Protein AF-A0AAD7LHD9-F1 (afdb_monomer)

pLDDT: mean 85.31, std 14.92, range [38.97, 96.81]

Radius of gyration: 19.25 Å; Cα contacts (8 Å, |Δi|>4): 112; chains: 1; bounding box: 38×45×51 Å

Structure (mmCIF, N/CA/C/O backbone):
data_AF-A0AAD7LHD9-F1
#
_entry.id   AF-A0AAD7LHD9-F1
#
loop_
_atom_site.group_PDB
_atom_site.id
_atom_site.type_symbol
_atom_site.label_atom_id
_atom_site.label_alt_id
_atom_site.label_comp_id
_atom_site.label_asym_id
_atom_site.label_entity_id
_atom_site.label_seq_id
_atom_site.pdbx_PDB_ins_code
_atom_site.Cartn_x
_atom_site.Cartn_y
_atom_site.Cartn_z
_atom_site.occupancy
_atom_site.B_iso_or_equiv
_atom_site.auth_seq_id
_atom_site.auth_comp_id
_atom_site.auth_asym_id
_atom_site.auth_atom_id
_atom_site.pdbx_PDB_model_num
ATOM 1 N N . MET A 1 1 ? 6.613 30.383 -19.945 1.00 42.12 1 MET A N 1
ATOM 2 C CA . MET A 1 1 ? 5.259 29.804 -19.762 1.00 42.12 1 MET A CA 1
ATOM 3 C C . MET A 1 1 ? 5.224 28.360 -19.228 1.00 42.12 1 MET A C 1
ATOM 5 O O . MET A 1 1 ? 4.232 28.012 -18.609 1.00 42.12 1 MET A O 1
ATOM 9 N N . ASN A 1 2 ? 6.285 27.541 -19.325 1.00 44.03 2 ASN A N 1
ATOM 10 C CA .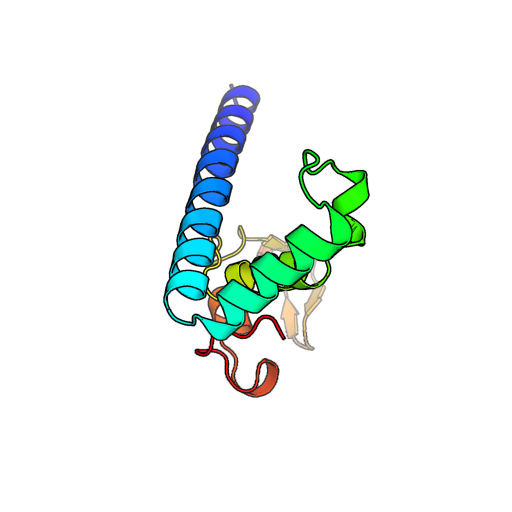 ASN A 1 2 ? 6.227 26.114 -18.928 1.00 44.03 2 ASN A CA 1
ATOM 11 C C . ASN A 1 2 ? 6.281 25.794 -17.418 1.00 44.03 2 ASN A C 1
ATOM 13 O O . ASN A 1 2 ? 5.799 24.741 -17.004 1.00 44.03 2 ASN A O 1
ATOM 17 N N . LYS A 1 3 ? 6.833 26.669 -16.564 1.00 40.16 3 LYS A N 1
ATOM 18 C CA . LYS A 1 3 ? 6.935 26.375 -15.118 1.00 40.16 3 LYS A CA 1
ATOM 19 C C . LYS A 1 3 ? 5.582 26.433 -14.394 1.00 40.16 3 LYS A C 1
ATOM 21 O O . LYS A 1 3 ? 5.338 25.611 -13.518 1.00 40.16 3 LYS A O 1
ATOM 26 N N . LEU A 1 4 ? 4.692 27.351 -14.781 1.00 38.97 4 LEU A N 1
ATOM 27 C CA . LEU A 1 4 ? 3.381 27.521 -14.138 1.00 38.97 4 LEU A CA 1
ATOM 28 C C . LEU A 1 4 ? 2.416 26.372 -14.473 1.00 38.97 4 LEU A C 1
ATOM 30 O O . LEU A 1 4 ? 1.781 25.854 -13.561 1.00 38.97 4 LEU A O 1
ATOM 34 N N . LEU A 1 5 ? 2.403 25.899 -15.727 1.00 42.47 5 LEU A N 1
ATOM 35 C CA . LEU A 1 5 ? 1.652 24.706 -16.159 1.00 42.47 5 LEU A CA 1
ATOM 36 C C . LEU A 1 5 ? 2.141 23.416 -15.472 1.00 42.47 5 LEU A C 1
ATOM 38 O O . LEU A 1 5 ? 1.344 22.576 -15.065 1.00 42.47 5 LEU A O 1
ATOM 42 N N . CYS A 1 6 ? 3.454 23.274 -15.263 1.00 45.47 6 CYS A N 1
ATOM 43 C CA . CYS A 1 6 ? 4.018 22.126 -14.547 1.00 45.47 6 CYS A CA 1
ATOM 44 C C . CYS A 1 6 ? 3.708 22.152 -13.034 1.00 45.47 6 CYS A C 1
ATOM 46 O O . CYS A 1 6 ? 3.599 21.104 -12.391 1.00 45.47 6 CYS A O 1
ATOM 48 N N . CYS A 1 7 ? 3.571 23.342 -12.442 1.00 44.34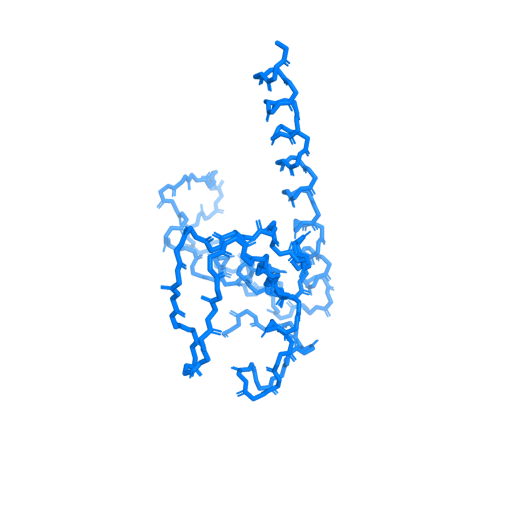 7 CYS A N 1
ATOM 49 C CA . CYS A 1 7 ? 3.199 23.510 -11.037 1.00 44.34 7 CYS A CA 1
ATOM 50 C C . CYS A 1 7 ? 1.688 23.359 -10.800 1.00 44.34 7 CYS A C 1
ATOM 52 O O . CYS A 1 7 ? 1.304 22.805 -9.770 1.00 44.34 7 CYS A O 1
ATOM 54 N N . SER A 1 8 ? 0.838 23.812 -11.728 1.00 48.06 8 SER A N 1
ATOM 55 C CA . SER A 1 8 ? -0.617 23.632 -11.634 1.00 48.06 8 SER A CA 1
ATOM 56 C C . SER A 1 8 ? -1.016 22.167 -11.831 1.00 48.06 8 SER A C 1
ATOM 58 O O . SER A 1 8 ? -1.763 21.635 -11.011 1.00 48.06 8 SER A O 1
ATOM 60 N N . GLY A 1 9 ? -0.422 21.475 -12.813 1.00 56.28 9 GLY A N 1
ATOM 61 C CA . GLY A 1 9 ? -0.627 20.037 -13.023 1.00 56.28 9 GLY A CA 1
ATOM 62 C C . GLY A 1 9 ? -0.226 19.198 -11.804 1.00 56.28 9 GLY A C 1
ATOM 63 O O . GLY A 1 9 ? -0.984 18.336 -11.369 1.00 56.28 9 GLY A O 1
ATOM 64 N N . ARG A 1 10 ? 0.912 19.514 -11.163 1.00 55.84 10 ARG A N 1
ATOM 65 C CA . ARG A 1 10 ? 1.359 18.829 -9.933 1.00 55.84 10 ARG A CA 1
ATOM 66 C C . ARG A 1 10 ? 0.451 19.064 -8.722 1.00 55.84 10 ARG A C 1
ATOM 68 O O . ARG A 1 10 ? 0.302 18.153 -7.912 1.00 55.84 10 ARG A O 1
ATOM 75 N N . ARG A 1 11 ? -0.154 20.249 -8.575 1.00 54.47 11 ARG A N 1
ATOM 76 C CA . ARG A 1 11 ? -1.099 20.527 -7.472 1.00 54.47 11 ARG A CA 1
ATOM 77 C C . ARG A 1 11 ? -2.452 19.846 -7.664 1.00 54.47 11 ARG A C 1
ATOM 79 O O . ARG A 1 11 ? -3.011 19.372 -6.679 1.00 54.47 11 ARG A O 1
ATOM 86 N N . SER A 1 12 ? -2.949 19.788 -8.901 1.00 55.56 12 SER A N 1
ATOM 87 C CA . SER A 1 12 ? -4.207 19.107 -9.232 1.00 55.56 12 SER A CA 1
ATOM 88 C C . SER A 1 12 ? -4.087 17.594 -9.048 1.00 55.56 12 SER A C 1
ATOM 90 O O . SER A 1 12 ? -4.923 16.989 -8.384 1.00 55.56 12 SER A O 1
ATOM 92 N N . LEU A 1 13 ? -2.997 17.000 -9.550 1.00 57.53 13 LEU A N 1
ATOM 93 C CA . LEU A 1 13 ? -2.731 15.567 -9.400 1.00 57.53 13 LEU A CA 1
ATOM 94 C C . LEU A 1 13 ? -2.579 15.165 -7.926 1.00 57.53 13 LEU A C 1
ATOM 96 O O . LEU A 1 13 ? -3.131 14.151 -7.521 1.00 57.53 13 LEU A O 1
ATOM 100 N N . ARG A 1 14 ? -1.908 15.977 -7.091 1.00 57.53 14 ARG A N 1
ATOM 101 C CA . ARG A 1 14 ? -1.772 15.685 -5.650 1.00 57.53 14 ARG A CA 1
ATOM 102 C C . ARG A 1 14 ? -3.115 15.559 -4.923 1.00 57.53 14 ARG A C 1
ATOM 104 O O . ARG A 1 14 ? -3.268 14.636 -4.135 1.00 57.53 14 ARG A O 1
ATOM 111 N N . HIS A 1 15 ? -4.066 16.459 -5.177 1.00 57.69 15 HIS A N 1
ATOM 112 C CA . HIS A 1 15 ? -5.370 16.418 -4.502 1.00 57.69 15 HIS A CA 1
ATOM 113 C C . HIS A 1 15 ? -6.239 15.250 -4.976 1.00 57.69 15 HIS A C 1
ATOM 115 O O . HIS A 1 15 ? -6.883 14.602 -4.159 1.00 57.69 15 HIS A O 1
ATOM 121 N N . GLN A 1 16 ? -6.239 14.959 -6.279 1.00 59.47 16 GLN A N 1
ATOM 122 C CA . GLN A 1 16 ? -7.037 13.861 -6.833 1.00 59.47 16 GLN A CA 1
ATOM 123 C C . GLN A 1 16 ? -6.528 12.489 -6.379 1.00 59.47 16 GLN A C 1
ATOM 125 O O . GLN A 1 16 ? -7.331 11.619 -6.063 1.00 59.47 16 GLN A O 1
ATOM 130 N N . ILE A 1 17 ? -5.205 12.322 -6.296 1.00 63.09 17 ILE A N 1
ATOM 131 C CA . ILE A 1 17 ? -4.580 11.087 -5.817 1.00 63.09 17 ILE A CA 1
ATOM 132 C C . ILE A 1 17 ? -4.944 10.851 -4.346 1.00 63.09 17 ILE A C 1
ATOM 134 O O . ILE A 1 17 ? -5.484 9.807 -4.008 1.00 63.09 17 ILE A O 1
ATOM 138 N N . LEU A 1 18 ? -4.715 11.833 -3.468 1.00 63.47 18 LEU A N 1
ATOM 139 C CA . LEU A 1 18 ? -4.911 11.638 -2.026 1.00 63.47 18 LEU A CA 1
ATOM 140 C C . LEU A 1 18 ? -6.372 11.346 -1.650 1.00 63.47 18 LEU A C 1
ATOM 142 O O . LEU A 1 18 ? -6.612 10.453 -0.844 1.00 63.47 18 LEU A O 1
ATOM 146 N N . ASN A 1 19 ? -7.337 12.047 -2.252 1.00 69.00 19 ASN A N 1
ATOM 147 C CA . ASN A 1 19 ? -8.746 11.883 -1.886 1.00 69.00 19 ASN A CA 1
ATOM 148 C C . ASN A 1 19 ? -9.310 10.519 -2.318 1.00 69.00 19 ASN A C 1
ATOM 150 O O . ASN A 1 19 ? -10.024 9.887 -1.543 1.00 69.00 19 ASN A O 1
ATOM 154 N N . GLY A 1 20 ? -8.935 10.026 -3.504 1.00 77.06 20 GLY A N 1
ATOM 155 C CA . GLY A 1 20 ? -9.434 8.744 -4.007 1.00 77.06 20 GLY A CA 1
ATOM 156 C C . GLY A 1 20 ? -8.987 7.546 -3.164 1.00 77.06 20 GLY A C 1
ATOM 157 O O . GLY A 1 20 ? -9.772 6.634 -2.925 1.00 77.06 20 GLY A O 1
ATOM 158 N N . HIS A 1 21 ? -7.750 7.535 -2.656 1.00 84.19 21 HIS A N 1
ATOM 159 C CA . HIS A 1 21 ? -7.268 6.405 -1.844 1.00 84.19 21 HIS A CA 1
ATOM 160 C C . HIS A 1 21 ? -7.897 6.350 -0.467 1.00 84.19 21 HIS A C 1
ATOM 162 O O . HIS A 1 21 ? -8.151 5.260 0.033 1.00 84.19 21 HIS A O 1
ATOM 168 N N . THR A 1 22 ? -8.169 7.503 0.140 1.00 89.38 22 THR A N 1
ATOM 169 C CA . THR A 1 22 ? -8.866 7.537 1.423 1.00 89.38 22 THR A CA 1
ATOM 170 C C . THR A 1 22 ? -10.284 6.985 1.282 1.00 89.38 22 THR A C 1
ATOM 172 O O . THR A 1 22 ? -10.699 6.179 2.111 1.00 89.38 22 THR A O 1
ATOM 175 N N . GLU A 1 23 ? -10.996 7.344 0.210 1.00 92.12 23 GLU A N 1
ATOM 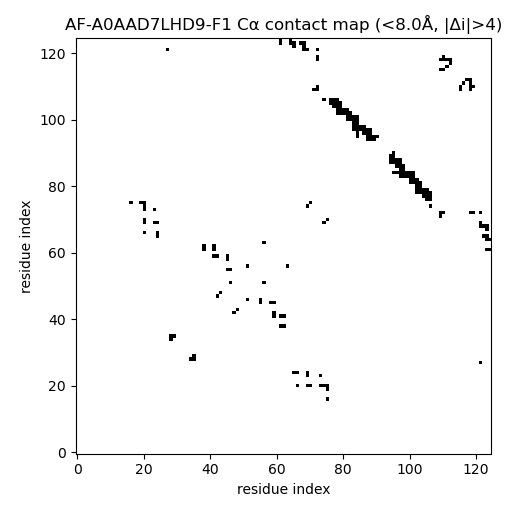176 C CA . GLU A 1 23 ? -12.326 6.800 -0.094 1.00 92.12 23 GLU A CA 1
ATOM 177 C C . GLU A 1 23 ? -12.287 5.278 -0.298 1.00 92.12 23 GLU A C 1
ATOM 179 O O . GLU A 1 23 ? -13.083 4.554 0.301 1.00 92.12 23 GLU A O 1
ATOM 184 N N . TRP A 1 24 ? -11.326 4.774 -1.079 1.00 94.19 24 TRP A N 1
ATOM 185 C CA . TRP A 1 24 ? -11.159 3.334 -1.286 1.00 94.19 24 TRP A CA 1
ATOM 186 C C . TRP A 1 24 ? -10.778 2.586 -0.009 1.00 94.19 24 TRP A C 1
ATOM 188 O O . TRP A 1 24 ? -11.363 1.541 0.263 1.00 94.19 24 TRP A O 1
ATOM 198 N N . ALA A 1 25 ? -9.863 3.122 0.800 1.00 94.88 25 ALA A N 1
ATOM 199 C CA . ALA A 1 25 ? -9.482 2.518 2.075 1.00 94.88 25 ALA A CA 1
ATOM 200 C C . ALA A 1 25 ? -10.684 2.426 3.025 1.00 94.88 25 ALA A C 1
ATOM 202 O O . ALA A 1 25 ? -10.935 1.373 3.607 1.00 94.88 25 ALA A O 1
ATOM 203 N N . MET A 1 26 ? -11.470 3.504 3.143 1.00 94.69 26 MET A N 1
ATOM 204 C CA . MET A 1 26 ? -12.698 3.508 3.943 1.00 94.69 26 MET A CA 1
ATOM 205 C C . MET A 1 26 ? -13.720 2.496 3.416 1.00 94.69 26 MET A C 1
ATOM 207 O O . MET A 1 26 ? -14.346 1.800 4.210 1.00 94.69 26 MET A O 1
ATOM 211 N N . ASN A 1 27 ? -13.868 2.384 2.094 1.00 95.56 27 ASN A N 1
ATOM 212 C CA . ASN A 1 27 ? -14.770 1.422 1.468 1.00 95.56 27 ASN A CA 1
ATOM 213 C C . ASN A 1 27 ? -14.345 -0.033 1.719 1.00 95.56 27 ASN A C 1
ATOM 215 O O . ASN A 1 27 ? -15.203 -0.860 1.997 1.00 95.56 27 ASN A O 1
ATOM 219 N N . GLU A 1 28 ? -13.055 -0.369 1.624 1.00 95.81 28 GLU A N 1
ATOM 220 C CA . GLU A 1 28 ? -12.590 -1.737 1.898 1.00 95.81 28 GLU A CA 1
ATOM 221 C C . GLU A 1 28 ? -12.694 -2.092 3.387 1.00 95.81 28 GLU A C 1
ATOM 223 O O . GLU A 1 28 ? -13.209 -3.159 3.714 1.00 95.81 28 GLU A O 1
ATOM 228 N N . LEU A 1 29 ? -12.326 -1.175 4.291 1.00 96.56 29 LEU A N 1
ATOM 229 C CA . LEU A 1 29 ? -12.518 -1.370 5.733 1.00 96.56 29 LEU A CA 1
ATOM 230 C C . LEU A 1 29 ? -14.001 -1.558 6.088 1.00 96.56 29 LEU A C 1
ATOM 232 O O . LEU A 1 29 ? -14.333 -2.436 6.874 1.00 96.56 29 LEU A O 1
ATOM 236 N N . ALA A 1 30 ? -14.908 -0.790 5.476 1.00 96.12 30 ALA A N 1
ATOM 237 C CA . ALA A 1 30 ? -16.344 -0.899 5.737 1.00 96.12 30 ALA A CA 1
ATOM 238 C C . ALA A 1 30 ? -16.969 -2.229 5.268 1.00 96.12 30 ALA A C 1
ATOM 240 O O . ALA A 1 30 ? -18.068 -2.569 5.706 1.00 96.12 30 ALA A O 1
ATOM 241 N N . LYS A 1 31 ? -16.308 -2.983 4.378 1.00 95.56 31 LYS A N 1
ATOM 242 C CA . LYS A 1 31 ? -16.783 -4.304 3.927 1.00 95.56 31 LYS A CA 1
ATOM 243 C C . LYS A 1 31 ? -16.430 -5.433 4.894 1.00 95.56 31 LYS A C 1
ATOM 245 O O . LYS A 1 31 ? -17.072 -6.480 4.830 1.00 95.56 31 LYS A O 1
ATOM 250 N N . ASP A 1 32 ? -15.428 -5.249 5.754 1.00 94.81 32 ASP A N 1
ATOM 251 C CA . ASP A 1 32 ? -14.936 -6.274 6.677 1.00 94.81 32 ASP A CA 1
ATOM 252 C C . ASP A 1 32 ? -14.753 -5.705 8.089 1.00 94.81 32 ASP A C 1
ATOM 254 O O . ASP A 1 32 ? -13.748 -5.067 8.417 1.00 94.81 32 ASP A O 1
ATOM 258 N N . GLN A 1 33 ? -15.727 -6.002 8.954 1.00 95.44 33 GLN A N 1
ATOM 259 C CA . GLN A 1 33 ? -15.737 -5.534 10.338 1.00 95.44 33 GLN A CA 1
ATOM 260 C C . GLN A 1 33 ? -14.497 -5.982 11.120 1.00 95.44 33 GLN A C 1
ATOM 262 O O . GLN A 1 33 ? -14.004 -5.226 11.949 1.00 95.44 33 GLN A O 1
ATOM 267 N N . ASN A 1 34 ? -13.942 -7.168 10.845 1.00 95.25 34 ASN A N 1
ATOM 268 C CA . ASN A 1 34 ? -12.765 -7.646 11.573 1.00 95.25 34 ASN A CA 1
ATOM 269 C C . ASN A 1 34 ? -11.535 -6.793 11.245 1.00 95.25 34 ASN A C 1
ATOM 271 O O . ASN A 1 34 ? -10.741 -6.459 12.127 1.00 95.25 34 ASN A O 1
ATOM 275 N N . GLN A 1 35 ? -11.382 -6.419 9.973 1.00 95.56 35 GLN A N 1
ATOM 276 C CA . GLN A 1 35 ? -10.290 -5.556 9.532 1.00 95.56 35 GLN A CA 1
ATOM 277 C C . GLN A 1 35 ? -10.460 -4.126 10.044 1.00 95.56 35 GLN A C 1
ATOM 279 O O . GLN A 1 35 ? -9.477 -3.509 10.467 1.00 95.56 35 GLN A O 1
ATOM 284 N N . GLN A 1 36 ? -11.696 -3.621 10.062 1.00 96.31 36 GLN A N 1
ATOM 285 C CA . GLN A 1 36 ? -12.027 -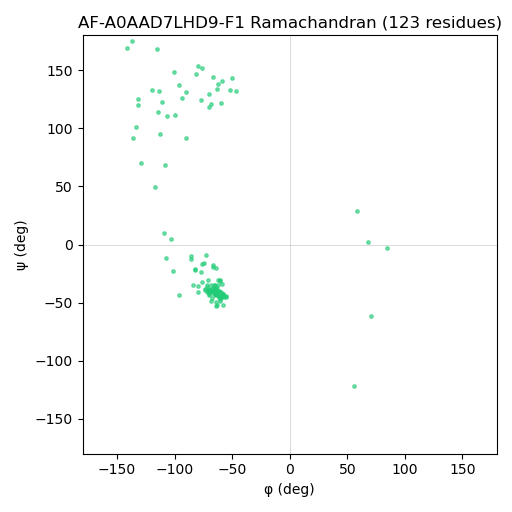2.331 10.658 1.00 96.31 36 GLN A CA 1
ATOM 286 C C . GLN A 1 36 ? -11.746 -2.304 12.168 1.00 96.31 36 GLN A C 1
ATOM 288 O O . GLN A 1 36 ? -11.138 -1.356 12.669 1.00 96.31 36 GLN A O 1
ATOM 293 N N . ASP A 1 37 ? -12.129 -3.348 12.898 1.00 96.50 37 ASP A N 1
ATOM 294 C CA . ASP A 1 37 ? -11.904 -3.444 14.339 1.00 96.50 37 ASP A CA 1
ATOM 295 C C . ASP A 1 37 ? -10.410 -3.512 14.656 1.00 96.50 37 ASP A C 1
ATOM 297 O O . ASP A 1 37 ? -9.936 -2.781 15.527 1.00 96.50 37 ASP A O 1
ATOM 301 N N . ARG A 1 38 ? -9.637 -4.306 13.902 1.00 95.62 38 ARG A N 1
ATOM 302 C CA . ARG A 1 38 ? -8.171 -4.356 14.019 1.00 95.62 38 ARG A CA 1
ATOM 303 C C . ARG A 1 38 ? -7.538 -2.983 13.790 1.00 95.62 38 ARG A C 1
ATOM 305 O O . ARG A 1 38 ? -6.651 -2.583 14.544 1.00 95.62 38 ARG A O 1
ATOM 312 N N . PHE A 1 39 ? -8.019 -2.244 12.790 1.00 95.12 39 PHE A N 1
ATOM 313 C CA . PHE A 1 39 ? -7.568 -0.881 12.511 1.00 95.12 39 PHE A CA 1
ATOM 314 C C . PHE A 1 39 ? -7.828 0.063 13.691 1.00 95.12 39 PHE A C 1
ATOM 316 O O . PHE A 1 39 ? -6.924 0.767 14.146 1.00 95.12 39 PHE A O 1
ATOM 323 N N . HIS A 1 40 ? -9.044 0.046 14.239 1.00 94.50 40 HIS A N 1
ATOM 324 C CA . HIS A 1 40 ? -9.383 0.864 15.401 1.00 94.50 40 HIS A CA 1
ATOM 325 C C . HIS A 1 40 ? -8.604 0.462 16.656 1.00 94.50 40 HIS A C 1
ATOM 327 O O . HIS A 1 40 ? -8.175 1.342 17.403 1.00 94.50 40 HIS A O 1
ATOM 333 N N . GLN A 1 41 ? -8.393 -0.834 16.883 1.00 95.44 41 GLN A N 1
ATOM 334 C CA . GLN A 1 41 ? -7.620 -1.345 18.015 1.00 95.44 41 GLN A CA 1
ATOM 335 C C . GLN A 1 41 ? -6.170 -0.863 17.971 1.00 95.44 41 GLN A C 1
ATOM 337 O O . GLN A 1 41 ? -5.666 -0.382 18.986 1.00 95.44 41 GLN A O 1
ATOM 342 N N . GLU A 1 42 ? -5.513 -0.925 16.808 1.00 95.06 42 GLU A N 1
ATOM 343 C CA . GLU A 1 42 ? -4.152 -0.408 16.646 1.00 95.06 42 GLU A CA 1
ATOM 344 C C . GLU A 1 42 ? -4.092 1.087 16.997 1.00 95.06 42 GLU A C 1
ATOM 346 O O . GLU A 1 42 ? -3.323 1.494 17.875 1.00 95.06 42 GLU A O 1
ATOM 351 N N . LEU A 1 43 ? -4.969 1.894 16.389 1.00 93.25 43 LEU A N 1
ATOM 352 C CA . LEU A 1 43 ? -5.040 3.335 16.642 1.00 93.25 43 LEU A CA 1
ATOM 353 C C . LEU A 1 43 ? -5.268 3.652 18.126 1.00 93.25 43 LEU A C 1
ATOM 355 O O . LEU A 1 43 ? -4.590 4.51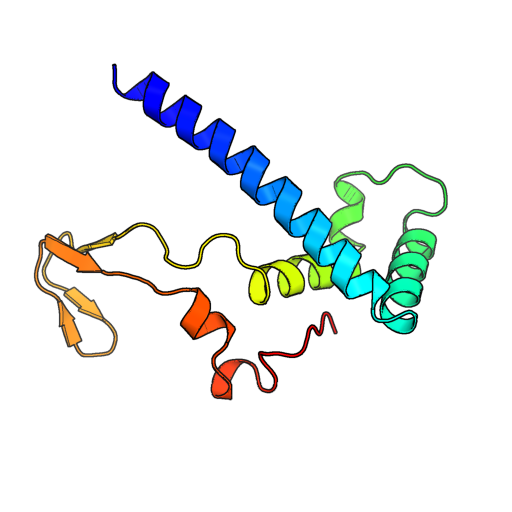6 18.688 1.00 93.25 43 LEU A O 1
ATOM 359 N N . GLN A 1 44 ? -6.199 2.949 18.775 1.00 93.75 44 GLN A N 1
ATOM 360 C CA . GLN A 1 44 ? -6.489 3.137 20.195 1.00 93.75 44 GLN A CA 1
ATOM 361 C C . GLN A 1 44 ? -5.311 2.724 21.079 1.00 93.75 44 GLN A C 1
ATOM 363 O O . GLN A 1 44 ? -5.004 3.432 22.037 1.00 93.75 44 GLN A O 1
ATOM 368 N N . SER A 1 45 ? -4.629 1.623 20.755 1.00 92.94 45 SER A N 1
ATOM 369 C CA . SER A 1 45 ? -3.506 1.117 21.551 1.00 92.94 45 SER A CA 1
ATOM 370 C C . SER A 1 45 ? -2.309 2.073 21.564 1.00 92.94 45 SER A C 1
ATOM 372 O O . SER A 1 45 ? -1.676 2.253 22.603 1.00 92.94 45 SER A O 1
ATOM 374 N N . ILE A 1 46 ? -2.026 2.725 20.433 1.00 90.00 46 ILE A N 1
ATOM 375 C CA . ILE A 1 46 ? -0.822 3.548 20.257 1.00 90.00 46 ILE A CA 1
ATOM 376 C C . ILE A 1 46 ? -1.104 5.024 20.525 1.00 90.00 46 ILE A C 1
ATOM 378 O O . ILE A 1 46 ? -0.321 5.702 21.190 1.00 90.00 46 ILE A O 1
ATOM 382 N N . CYS A 1 47 ? -2.225 5.543 20.022 1.00 88.12 47 CYS A N 1
ATOM 383 C CA . CYS A 1 47 ? -2.540 6.971 20.096 1.00 88.12 47 CYS A CA 1
ATOM 384 C C . CYS A 1 47 ? -3.542 7.300 21.212 1.00 88.12 47 CYS A C 1
ATOM 386 O O . CYS A 1 47 ? -3.591 8.440 21.689 1.00 88.12 47 CYS A O 1
ATOM 388 N N . GLY A 1 48 ? -4.340 6.326 21.660 1.00 88.56 48 GLY A N 1
ATOM 389 C CA . GLY A 1 48 ? -5.404 6.548 22.634 1.00 88.56 48 GLY A CA 1
ATOM 390 C C . GLY A 1 48 ? -6.372 7.630 22.157 1.00 88.56 48 GLY A C 1
ATOM 391 O O . GLY A 1 48 ? -6.983 7.510 21.102 1.00 88.56 48 GLY A O 1
ATOM 392 N N . HIS A 1 49 ? -6.526 8.692 22.952 1.00 85.31 49 HIS A N 1
ATOM 393 C CA . HIS A 1 49 ? -7.377 9.851 22.628 1.00 85.31 49 HIS A CA 1
ATOM 394 C C . HIS A 1 49 ? -6.563 11.073 22.168 1.00 85.31 49 HIS A C 1
ATOM 396 O O . HIS A 1 49 ? -7.107 12.166 21.998 1.00 85.31 49 HIS A O 1
ATOM 402 N N . LYS A 1 50 ? -5.241 10.927 22.018 1.00 86.38 50 LYS A N 1
ATOM 403 C CA . LYS A 1 50 ? -4.367 12.012 21.567 1.00 86.38 50 LYS A CA 1
ATOM 404 C C . LYS A 1 50 ? -4.469 12.154 20.052 1.00 86.38 50 LYS A C 1
ATOM 406 O O . LYS A 1 50 ? -4.759 11.198 19.337 1.00 86.38 50 LYS A O 1
ATOM 411 N N . LYS A 1 51 ? -4.199 13.362 19.554 1.00 87.31 51 LYS A N 1
ATOM 412 C CA . LYS A 1 51 ? -4.049 13.577 18.112 1.00 87.31 51 LYS A CA 1
ATOM 413 C C . LYS A 1 51 ? -2.868 12.758 17.596 1.00 87.31 51 LYS A C 1
ATOM 415 O O . LYS A 1 51 ? -1.821 12.724 18.237 1.00 87.31 51 LYS A O 1
ATOM 420 N N . ILE A 1 52 ? -3.057 12.140 16.436 1.00 88.50 52 ILE A N 1
ATOM 421 C CA . ILE A 1 52 ? -1.998 11.440 15.712 1.00 88.50 52 ILE A CA 1
ATOM 422 C C . ILE A 1 52 ? -1.024 12.489 15.171 1.00 88.50 52 ILE A C 1
ATOM 424 O O . ILE A 1 52 ? -1.450 13.467 14.551 1.00 88.50 52 ILE A O 1
ATOM 428 N N . THR A 1 53 ? 0.265 12.290 15.422 1.00 91.12 53 THR A N 1
ATOM 429 C CA . THR A 1 53 ? 1.356 13.099 14.870 1.00 91.12 53 THR A CA 1
ATOM 430 C C . THR A 1 53 ? 2.229 12.243 13.951 1.00 91.12 53 THR A C 1
ATOM 432 O O . THR A 1 53 ? 2.072 11.021 13.894 1.00 91.12 53 THR A O 1
ATOM 435 N N . GLU A 1 54 ? 3.126 12.869 13.186 1.00 89.75 54 GLU A N 1
ATOM 436 C CA . GLU A 1 54 ? 3.978 12.154 12.223 1.00 89.75 54 GLU A CA 1
ATOM 437 C C . GLU A 1 54 ? 4.903 11.136 12.907 1.00 89.75 54 GLU A C 1
ATOM 439 O O . GLU A 1 54 ? 5.175 10.076 12.344 1.00 89.75 54 GLU A O 1
ATOM 444 N N . GLU A 1 55 ? 5.314 11.395 14.151 1.00 90.38 55 GLU A N 1
ATOM 445 C CA . GLU A 1 55 ? 6.150 10.487 14.944 1.00 90.38 55 GLU A CA 1
ATOM 446 C C . GLU A 1 55 ? 5.428 9.186 15.319 1.00 90.38 55 GLU A C 1
ATOM 448 O O . GLU A 1 55 ? 6.079 8.188 15.628 1.00 90.38 55 GLU A O 1
ATOM 453 N N . ASN A 1 56 ? 4.093 9.170 15.265 1.00 89.31 56 ASN A N 1
ATOM 454 C CA . ASN A 1 56 ? 3.299 7.981 15.557 1.00 89.31 56 ASN A CA 1
ATOM 455 C C . ASN A 1 56 ? 3.203 7.044 14.347 1.00 89.31 56 ASN A C 1
ATOM 457 O O . ASN A 1 56 ? 2.928 5.862 14.528 1.00 89.31 56 ASN A O 1
ATOM 461 N N . LEU A 1 57 ? 3.412 7.538 13.121 1.00 91.00 57 LEU A N 1
ATOM 462 C CA . LEU A 1 57 ? 3.214 6.749 11.898 1.00 91.00 57 LEU A CA 1
ATOM 463 C C . LEU A 1 57 ? 4.067 5.471 11.848 1.00 91.00 57 LEU A C 1
ATOM 465 O O . LEU A 1 57 ? 3.514 4.426 11.509 1.00 91.00 57 LEU A O 1
ATOM 469 N N . PRO A 1 58 ? 5.361 5.479 12.233 1.00 92.62 58 PRO A N 1
ATOM 470 C CA . PRO A 1 58 ? 6.163 4.255 12.266 1.00 92.62 58 PRO A CA 1
ATOM 471 C C . PRO A 1 58 ? 5.667 3.221 13.284 1.00 92.62 58 PRO A C 1
ATOM 473 O O . PRO A 1 58 ? 6.019 2.050 13.180 1.00 92.62 58 PRO A O 1
ATOM 476 N N . LEU A 1 59 ? 4.881 3.647 14.277 1.00 93.94 59 LEU A N 1
ATOM 477 C CA . LEU A 1 59 ? 4.330 2.772 15.310 1.00 93.94 59 LEU A CA 1
ATOM 478 C C . LEU A 1 59 ? 3.024 2.104 14.877 1.00 93.94 59 LEU A C 1
ATOM 480 O O . LEU A 1 59 ? 2.587 1.204 15.579 1.00 93.94 59 LEU A O 1
ATOM 484 N N . LEU A 1 60 ? 2.423 2.517 13.755 1.00 94.44 60 LEU A N 1
ATOM 485 C CA . LEU A 1 60 ? 1.126 2.055 13.246 1.00 94.44 60 LEU A CA 1
ATOM 486 C C . LEU A 1 60 ? 1.310 1.161 11.997 1.00 94.44 60 LEU A C 1
ATOM 488 O O . LEU A 1 60 ? 0.997 1.586 10.877 1.00 94.44 60 LEU A O 1
ATOM 492 N N . PRO A 1 61 ? 1.881 -0.053 12.135 1.00 94.44 61 PRO A N 1
ATOM 493 C CA . PRO A 1 61 ? 2.202 -0.905 10.994 1.00 94.44 61 PRO A CA 1
ATOM 494 C C . PRO A 1 61 ? 0.966 -1.330 10.198 1.00 94.44 61 PRO A C 1
ATOM 496 O O . PRO A 1 61 ? 1.044 -1.421 8.975 1.00 94.44 61 PRO A O 1
ATOM 499 N N . TYR A 1 62 ? -0.176 -1.558 10.848 1.00 95.81 62 TYR A N 1
ATOM 500 C CA . TYR A 1 62 ? -1.398 -1.968 10.169 1.00 95.81 62 TYR A CA 1
ATOM 501 C C . TYR A 1 62 ? -2.038 -0.813 9.397 1.00 95.81 62 TYR A C 1
ATOM 503 O O . TYR A 1 62 ? -2.450 -1.017 8.260 1.00 95.81 62 TYR A O 1
ATOM 511 N N . LEU A 1 63 ? -2.037 0.418 9.923 1.00 94.50 63 LEU A N 1
ATOM 512 C CA . LEU A 1 63 ? -2.374 1.609 9.127 1.00 94.50 63 LEU A CA 1
ATOM 513 C C . LEU A 1 63 ? -1.484 1.713 7.880 1.00 94.50 63 LEU A C 1
ATOM 515 O O . LEU A 1 63 ? -1.983 1.981 6.785 1.00 94.50 63 LEU A O 1
ATOM 519 N N . GLY A 1 64 ? -0.176 1.492 8.037 1.00 94.00 64 GLY A N 1
ATOM 520 C CA . GLY A 1 64 ? 0.759 1.457 6.914 1.00 94.00 64 GLY A CA 1
ATOM 521 C C . GLY A 1 64 ? 0.378 0.389 5.889 1.00 94.00 64 GLY A C 1
ATOM 522 O O . GLY A 1 64 ? 0.324 0.667 4.691 1.00 94.00 64 GLY A O 1
ATOM 523 N N . ALA A 1 65 ? 0.043 -0.812 6.350 1.00 95.44 65 ALA A N 1
ATOM 524 C CA . ALA A 1 65 ? -0.346 -1.911 5.482 1.00 95.44 65 ALA A CA 1
ATOM 525 C C . ALA A 1 65 ? -1.679 -1.653 4.757 1.00 95.44 65 ALA A C 1
ATOM 527 O O . ALA A 1 65 ? -1.755 -1.843 3.546 1.00 95.44 65 ALA A O 1
ATOM 528 N N . VAL A 1 66 ? -2.686 -1.097 5.443 1.00 95.75 66 VAL A N 1
ATOM 529 C CA . VAL A 1 66 ? -3.959 -0.635 4.850 1.00 95.75 66 VAL A CA 1
ATOM 530 C C . VAL A 1 66 ? -3.694 0.366 3.728 1.00 95.75 66 VAL A C 1
ATOM 532 O O . VAL A 1 66 ? -4.281 0.267 2.648 1.00 95.75 66 VAL A O 1
ATOM 535 N N . PHE A 1 67 ? -2.790 1.320 3.954 1.00 93.12 67 PHE A N 1
ATOM 536 C CA . PHE A 1 67 ? -2.416 2.306 2.947 1.00 93.12 67 PHE A CA 1
ATOM 537 C C . PHE A 1 67 ? -1.733 1.659 1.733 1.00 93.12 67 PHE A C 1
ATOM 539 O O . PHE A 1 67 ? -2.134 1.909 0.594 1.00 93.12 67 PHE A O 1
ATOM 546 N N . HIS A 1 68 ? -0.734 0.804 1.959 1.00 91.94 68 HIS A N 1
ATOM 547 C CA . HIS A 1 68 ? -0.005 0.128 0.886 1.00 91.94 68 HIS A CA 1
ATOM 548 C C . HIS A 1 68 ? -0.895 -0.806 0.067 1.00 91.94 68 HIS A C 1
ATOM 550 O O . HIS A 1 68 ? -0.833 -0.788 -1.1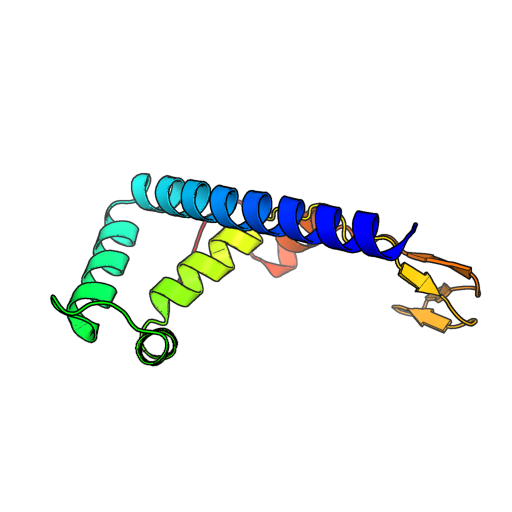63 1.00 91.94 68 HIS A O 1
ATOM 556 N N . GLU A 1 69 ? -1.765 -1.561 0.727 1.00 93.94 69 GLU A N 1
ATOM 557 C CA . GLU A 1 69 ? -2.660 -2.501 0.064 1.00 93.94 69 GLU A CA 1
ATOM 558 C C . GLU A 1 69 ? -3.753 -1.781 -0.734 1.00 93.94 69 GLU A C 1
ATOM 560 O O . GLU A 1 69 ? -4.076 -2.154 -1.865 1.00 93.94 69 GLU A O 1
ATOM 565 N N . THR A 1 70 ? -4.269 -0.670 -0.202 1.00 93.75 70 THR A N 1
ATOM 566 C CA . THR A 1 70 ? -5.191 0.190 -0.952 1.00 93.75 70 THR A CA 1
ATOM 567 C C . THR A 1 70 ? -4.525 0.757 -2.203 1.00 93.75 70 THR A C 1
ATOM 569 O O . THR A 1 70 ? -5.151 0.784 -3.258 1.00 93.75 70 THR A O 1
ATOM 572 N N . LEU A 1 71 ? -3.252 1.160 -2.136 1.00 90.06 71 LEU A N 1
ATOM 573 C CA . LEU A 1 71 ? -2.516 1.619 -3.318 1.00 90.06 71 LEU A CA 1
ATOM 574 C C . LEU A 1 71 ? -2.236 0.497 -4.323 1.00 90.06 71 LEU A C 1
ATOM 576 O O . LEU A 1 71 ? -2.245 0.761 -5.523 1.00 90.06 71 LEU A O 1
ATOM 580 N N . ARG A 1 72 ? -1.998 -0.735 -3.860 1.00 91.19 72 ARG A N 1
ATOM 581 C CA . ARG A 1 72 ? -1.800 -1.898 -4.735 1.00 91.19 72 ARG A CA 1
ATOM 582 C C . ARG A 1 72 ? -3.061 -2.182 -5.552 1.00 91.19 72 ARG A C 1
ATOM 584 O O . ARG A 1 72 ? -2.980 -2.293 -6.776 1.00 91.19 72 ARG A O 1
ATOM 591 N N . LYS A 1 73 ? -4.209 -2.287 -4.874 1.00 90.00 73 LYS A N 1
ATOM 592 C CA . LYS A 1 73 ? -5.494 -2.671 -5.478 1.00 90.00 73 LYS A CA 1
ATOM 593 C C . LYS A 1 73 ? -6.183 -1.520 -6.212 1.00 90.00 73 LYS A C 1
ATOM 595 O O . LYS A 1 73 ? -6.717 -1.706 -7.298 1.00 90.00 73 LYS A O 1
ATOM 600 N N . HIS A 1 74 ? -6.144 -0.323 -5.635 1.00 89.56 74 HIS A N 1
ATOM 601 C CA . HIS A 1 74 ? -6.842 0.871 -6.123 1.00 89.56 74 HIS A CA 1
ATOM 602 C C . HIS A 1 74 ? -5.847 1.963 -6.513 1.00 89.56 74 HIS A C 1
ATOM 604 O O . HIS A 1 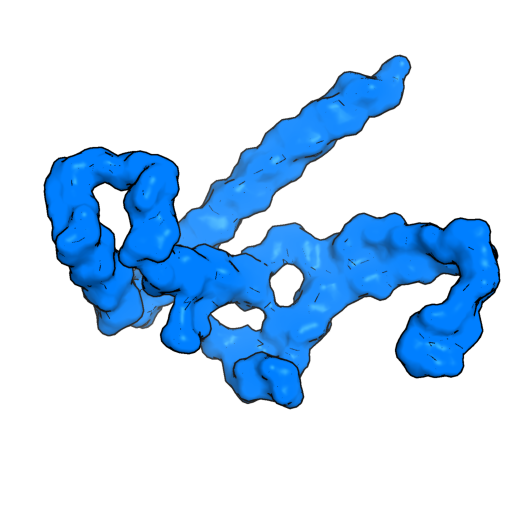74 ? -5.943 3.115 -6.080 1.00 89.56 74 HIS A O 1
ATOM 610 N N . SER A 1 75 ? -4.851 1.587 -7.317 1.00 85.31 75 SER A N 1
ATOM 611 C CA . SER A 1 75 ? -3.796 2.501 -7.751 1.00 85.31 75 SER A CA 1
ATOM 612 C C . SER A 1 75 ? -4.355 3.648 -8.597 1.00 85.31 75 SER A C 1
ATOM 614 O O . SER A 1 75 ? -5.099 3.407 -9.551 1.00 85.31 75 SER A O 1
ATOM 616 N N . PRO A 1 76 ? -3.949 4.902 -8.332 1.00 80.25 76 PRO A N 1
ATOM 617 C CA . PRO A 1 76 ? -4.379 6.047 -9.132 1.00 80.25 76 PRO A CA 1
ATOM 618 C C . PRO A 1 76 ? -3.630 6.100 -10.470 1.00 80.25 76 PRO A C 1
ATOM 620 O O . PRO A 1 76 ? -4.012 6.826 -11.386 1.00 80.25 76 PRO A O 1
ATOM 623 N N . VAL A 1 77 ? -2.511 5.374 -10.565 1.00 82.25 77 VAL A N 1
ATOM 624 C CA . VAL A 1 77 ? -1.618 5.350 -11.715 1.00 82.25 77 VAL A CA 1
ATOM 625 C C . VAL A 1 77 ? -1.701 3.965 -12.332 1.00 82.25 77 VAL A C 1
ATOM 627 O O . VAL A 1 77 ? -1.003 3.038 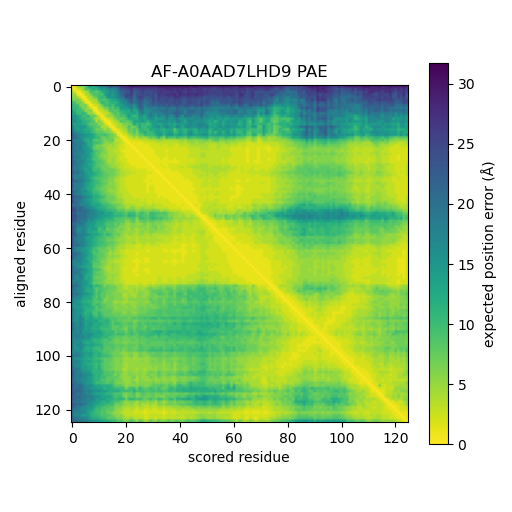-11.934 1.00 82.25 77 VAL A O 1
ATOM 630 N N . THR A 1 78 ? -2.550 3.835 -13.347 1.00 83.19 78 THR A N 1
ATOM 631 C CA . THR A 1 78 ? -2.667 2.612 -14.151 1.00 83.19 78 THR A CA 1
ATOM 632 C C . THR A 1 78 ? -1.420 2.390 -15.012 1.00 83.19 78 THR A C 1
ATOM 634 O O . THR A 1 78 ? -0.918 1.272 -15.122 1.00 83.19 78 THR A O 1
ATOM 637 N N . VAL A 1 79 ? -0.892 3.470 -15.600 1.00 87.75 79 VAL A N 1
ATOM 638 C CA . VAL A 1 79 ? 0.313 3.478 -16.440 1.00 87.75 79 VAL A CA 1
ATOM 639 C C . VAL A 1 79 ? 1.223 4.604 -15.967 1.00 87.75 79 VAL A C 1
ATOM 641 O O . VAL A 1 79 ? 0.808 5.760 -15.878 1.00 87.75 79 VAL A O 1
ATOM 644 N N . VAL A 1 80 ? 2.473 4.268 -15.654 1.00 87.38 80 VAL A N 1
ATOM 645 C CA . VAL A 1 80 ? 3.486 5.256 -15.261 1.00 87.38 80 VAL A CA 1
ATOM 646 C C . VAL A 1 80 ? 3.791 6.153 -16.467 1.00 87.38 80 VAL A C 1
ATOM 648 O O . VAL A 1 80 ? 3.832 5.644 -17.590 1.00 87.38 80 VAL A O 1
ATOM 651 N N . PRO A 1 81 ? 4.047 7.465 -16.278 1.00 88.56 81 PRO A N 1
ATOM 652 C CA . PRO A 1 81 ? 4.479 8.334 -17.366 1.00 88.56 81 PRO A CA 1
ATOM 653 C C . PRO A 1 81 ? 5.601 7.701 -18.191 1.00 88.56 81 PRO A C 1
ATOM 655 O O . PRO A 1 81 ? 6.572 7.182 -17.629 1.00 88.56 81 PRO A O 1
ATOM 658 N N . LEU A 1 82 ? 5.438 7.749 -19.516 1.00 91.56 82 LEU A N 1
ATOM 659 C CA . LEU A 1 82 ? 6.343 7.101 -20.460 1.00 91.56 82 LEU A CA 1
ATOM 660 C C . LEU A 1 82 ? 7.789 7.509 -20.183 1.00 91.56 82 LEU A C 1
ATOM 662 O O . LEU A 1 82 ? 8.099 8.690 -20.003 1.00 91.56 82 LEU A O 1
ATOM 666 N N . ARG A 1 83 ? 8.669 6.512 -20.150 1.00 90.69 83 ARG A N 1
ATOM 667 C CA . ARG A 1 83 ? 10.109 6.701 -19.969 1.00 90.69 83 ARG A CA 1
ATOM 668 C C . ARG A 1 83 ? 10.788 6.610 -21.329 1.00 90.69 83 ARG A C 1
ATOM 670 O O . ARG A 1 83 ? 10.332 5.863 -22.188 1.00 90.69 83 ARG A O 1
ATOM 677 N N . HIS A 1 84 ? 11.882 7.338 -21.527 1.00 93.19 84 HIS A N 1
ATOM 678 C CA . HIS A 1 84 ? 12.654 7.289 -22.771 1.00 93.19 84 HIS A CA 1
ATOM 679 C C . HIS A 1 84 ? 14.028 6.690 -22.505 1.00 93.19 84 HIS A C 1
ATOM 681 O O . HIS A 1 84 ? 14.711 7.102 -21.568 1.00 93.19 84 HIS A O 1
ATOM 687 N N . ALA A 1 85 ? 14.442 5.738 -23.338 1.00 94.62 85 ALA A N 1
ATOM 688 C CA . ALA A 1 85 ? 15.816 5.252 -23.330 1.00 94.62 85 ALA A CA 1
ATOM 689 C C . ALA A 1 85 ? 16.745 6.363 -23.843 1.00 94.62 85 ALA A C 1
ATOM 691 O O . ALA A 1 85 ? 16.567 6.858 -24.957 1.00 94.62 85 ALA A O 1
ATOM 692 N N . HIS A 1 86 ? 17.719 6.788 -23.040 1.00 94.50 86 HIS A N 1
ATOM 693 C CA . HIS A 1 86 ? 18.667 7.830 -23.454 1.00 94.50 86 HIS A CA 1
ATOM 694 C C . HIS A 1 86 ? 19.721 7.299 -24.431 1.00 94.50 86 HIS A C 1
ATOM 696 O O . HIS A 1 86 ? 20.135 8.013 -25.342 1.00 94.50 86 HIS A O 1
ATOM 702 N N . GLU A 1 87 ? 20.090 6.033 -24.273 1.00 96.00 87 GLU A N 1
ATOM 703 C CA . GLU A 1 87 ? 21.072 5.312 -25.074 1.00 96.00 87 GLU A CA 1
ATOM 704 C C . GLU A 1 87 ? 20.612 3.867 -25.297 1.00 96.00 87 GLU A C 1
ATOM 706 O O . GLU A 1 87 ? 19.637 3.417 -24.686 1.00 96.00 87 GLU A O 1
ATOM 711 N N . ASP A 1 88 ? 21.300 3.157 -26.191 1.00 96.44 88 ASP A N 1
ATOM 712 C CA . ASP A 1 88 ? 21.090 1.725 -26.387 1.00 96.44 88 ASP A CA 1
ATOM 713 C C . ASP A 1 88 ? 21.372 0.984 -25.074 1.00 96.44 88 ASP A C 1
ATOM 715 O O . ASP A 1 88 ? 22.472 1.057 -24.530 1.00 96.44 88 ASP A O 1
ATOM 719 N N . THR A 1 89 ? 20.381 0.254 -24.567 1.00 94.69 89 THR A N 1
ATOM 720 C CA . THR A 1 89 ? 20.463 -0.436 -23.277 1.00 94.69 89 THR A CA 1
ATOM 721 C C . THR A 1 89 ? 19.886 -1.848 -23.359 1.00 94.69 89 THR A C 1
ATOM 723 O O . THR A 1 89 ? 19.364 -2.266 -24.395 1.00 94.69 89 THR A O 1
ATOM 726 N N . GLN A 1 90 ? 20.000 -2.607 -22.272 1.00 95.50 90 GLN A N 1
ATOM 727 C CA . GLN A 1 90 ? 19.382 -3.921 -22.132 1.00 95.50 90 GLN A CA 1
ATOM 728 C C . GLN A 1 90 ? 18.413 -3.924 -20.950 1.00 95.50 90 GLN A C 1
ATOM 730 O O . GLN A 1 90 ? 18.760 -3.486 -19.856 1.00 95.50 90 GLN A O 1
ATOM 735 N N . LEU A 1 91 ? 17.207 -4.449 -21.166 1.00 91.75 91 LEU A N 1
ATOM 736 C CA . LEU A 1 91 ? 16.185 -4.623 -20.134 1.00 91.75 91 LEU A CA 1
ATOM 737 C C . LEU A 1 91 ? 15.626 -6.044 -20.227 1.00 91.75 91 LEU A C 1
ATOM 739 O O . LEU A 1 91 ? 15.119 -6.437 -21.273 1.00 91.75 91 LEU A O 1
ATOM 743 N N . GLY A 1 92 ? 15.751 -6.834 -19.157 1.00 89.38 92 GLY A N 1
ATOM 744 C CA . GLY A 1 92 ? 15.251 -8.217 -19.133 1.00 89.38 92 GLY A CA 1
ATOM 745 C C . GLY A 1 92 ? 15.848 -9.128 -20.217 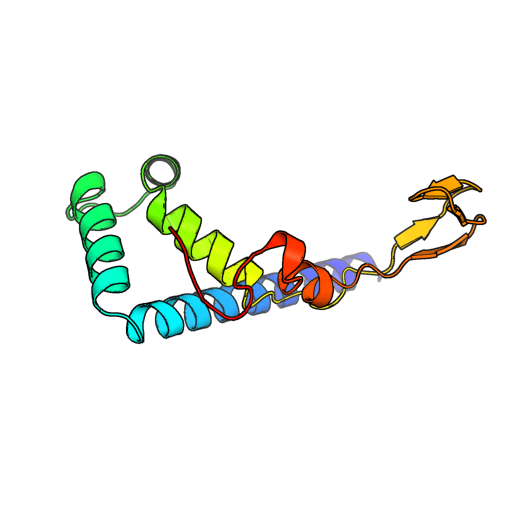1.00 89.38 92 GLY A C 1
ATOM 746 O O . GLY A 1 92 ? 15.168 -10.029 -20.689 1.00 89.38 92 GLY A O 1
ATOM 747 N N . GLY A 1 93 ? 17.084 -8.862 -20.659 1.00 93.88 93 GLY A N 1
ATOM 748 C CA . GLY A 1 93 ? 17.742 -9.590 -21.755 1.00 93.88 93 GLY A CA 1
ATOM 749 C C . GLY A 1 93 ? 17.396 -9.093 -23.166 1.00 93.88 93 GLY A C 1
ATOM 750 O O . GLY A 1 93 ? 17.978 -9.570 -24.137 1.00 93.88 93 GLY A O 1
ATOM 751 N N . TYR A 1 94 ? 16.505 -8.108 -23.299 1.00 93.75 94 TYR A N 1
ATOM 752 C CA . TYR A 1 94 ? 16.151 -7.498 -24.580 1.00 93.75 94 TYR A CA 1
ATOM 753 C C . TYR A 1 94 ? 16.951 -6.224 -24.823 1.00 93.75 94 TYR A C 1
ATOM 755 O O . TYR A 1 94 ? 17.088 -5.385 -23.931 1.00 93.75 94 TYR A O 1
ATOM 763 N N . ARG A 1 95 ? 17.441 -6.045 -26.054 1.00 95.94 95 ARG A N 1
ATOM 764 C CA . ARG A 1 95 ? 18.084 -4.798 -26.480 1.00 95.94 95 ARG A CA 1
ATOM 765 C C . ARG A 1 95 ? 17.025 -3.736 -26.765 1.00 95.94 95 ARG A C 1
ATOM 767 O O . ARG A 1 95 ? 16.154 -3.936 -27.606 1.00 95.94 95 ARG A O 1
ATOM 774 N N . ILE A 1 96 ? 17.140 -2.596 -26.095 1.00 96.38 96 ILE A N 1
ATOM 775 C CA . ILE A 1 96 ? 16.280 -1.426 -26.265 1.00 96.38 96 ILE A CA 1
ATOM 776 C C . ILE A 1 96 ? 17.107 -0.322 -26.916 1.00 96.38 96 ILE A C 1
ATOM 778 O O . ILE A 1 96 ? 18.141 0.074 -26.382 1.00 96.38 96 ILE A O 1
ATOM 782 N N . HIS A 1 97 ? 16.663 0.179 -28.066 1.00 96.81 97 HIS A N 1
ATOM 783 C CA . HIS A 1 97 ? 17.377 1.237 -28.776 1.00 96.81 97 HIS A CA 1
ATOM 784 C C . HIS A 1 97 ? 17.181 2.605 -28.122 1.00 96.81 97 HIS A C 1
ATOM 786 O O . HIS A 1 97 ? 16.122 2.887 -27.547 1.00 96.81 97 HIS A O 1
ATOM 792 N N . ALA A 1 98 ? 18.169 3.484 -28.277 1.00 96.25 98 ALA A N 1
ATOM 793 C CA . ALA A 1 98 ? 18.059 4.877 -27.871 1.00 96.25 98 ALA A CA 1
ATOM 794 C C . ALA A 1 98 ? 16.774 5.525 -28.426 1.00 96.25 98 ALA A C 1
ATOM 796 O O . ALA A 1 98 ? 16.351 5.264 -29.552 1.00 96.25 98 ALA A O 1
ATOM 797 N N . ARG A 1 99 ? 16.165 6.409 -27.630 1.00 94.38 99 ARG A N 1
ATOM 798 C CA . ARG A 1 99 ? 14.896 7.119 -27.882 1.00 94.38 99 ARG A CA 1
ATOM 799 C C . ARG A 1 99 ? 13.635 6.252 -27.889 1.00 94.38 99 ARG A C 1
ATOM 801 O O . ARG A 1 99 ? 12.548 6.803 -28.073 1.00 94.38 99 ARG A O 1
ATOM 808 N N . SER A 1 100 ? 13.742 4.946 -27.638 1.00 95.56 100 SER A N 1
ATOM 809 C CA . SER A 1 100 ? 12.566 4.093 -27.435 1.00 95.56 100 SER A CA 1
ATOM 810 C C . SER A 1 100 ? 11.725 4.601 -26.264 1.00 95.56 100 SER A C 1
ATOM 812 O O . SER A 1 100 ? 12.267 5.025 -25.239 1.00 95.56 100 SER A O 1
ATOM 814 N N . GLN A 1 101 ? 10.401 4.543 -26.418 1.00 94.38 101 GLN A N 1
ATOM 815 C CA . GLN A 1 101 ? 9.452 4.818 -25.344 1.00 94.38 101 GLN A CA 1
ATOM 816 C C . GLN A 1 101 ? 9.140 3.528 -24.597 1.00 94.38 101 GLN A C 1
ATOM 818 O O . GLN A 1 101 ? 8.820 2.511 -25.205 1.00 94.38 101 GLN A O 1
ATOM 823 N N . ILE A 1 102 ? 9.222 3.585 -23.276 1.00 92.69 102 ILE A N 1
ATOM 824 C CA . ILE A 1 102 ? 8.980 2.465 -22.381 1.00 92.69 102 ILE A CA 1
ATOM 825 C C . ILE A 1 102 ? 7.737 2.805 -21.565 1.00 92.69 102 ILE A C 1
ATOM 827 O O . ILE A 1 102 ? 7.733 3.755 -20.773 1.00 92.69 102 ILE A O 1
ATOM 831 N N . ALA A 1 103 ? 6.679 2.029 -21.784 1.00 92.56 103 ALA A N 1
ATOM 832 C CA . ALA A 1 103 ? 5.460 2.079 -20.994 1.00 92.56 103 ALA A CA 1
ATOM 833 C C . ALA A 1 103 ? 5.547 1.045 -19.870 1.00 92.56 103 ALA A C 1
ATOM 835 O O . ALA A 1 103 ? 5.788 -0.132 -20.123 1.00 92.56 103 ALA A O 1
ATOM 836 N N . ILE A 1 104 ? 5.339 1.489 -18.631 1.00 90.38 104 ILE A N 1
ATOM 837 C CA . ILE A 1 104 ? 5.244 0.602 -17.471 1.00 90.38 104 ILE A CA 1
ATOM 838 C C . ILE A 1 104 ? 3.776 0.563 -17.058 1.00 90.38 104 ILE A C 1
ATOM 840 O O . ILE A 1 104 ? 3.228 1.564 -16.588 1.00 90.38 104 ILE A O 1
ATOM 844 N N . ILE A 1 105 ? 3.142 -0.589 -17.265 1.00 90.75 105 ILE A N 1
ATOM 845 C CA . ILE A 1 105 ? 1.725 -0.815 -16.973 1.00 90.75 105 ILE A CA 1
ATOM 846 C C . ILE A 1 105 ? 1.623 -1.323 -15.535 1.00 90.75 105 ILE A C 1
ATOM 848 O O . ILE A 1 105 ? 1.748 -2.516 -15.272 1.00 90.75 105 ILE A O 1
ATOM 852 N N . TYR A 1 106 ? 1.446 -0.399 -14.591 1.00 87.62 106 TYR A N 1
ATOM 853 C CA . TYR A 1 106 ? 1.432 -0.715 -13.164 1.00 87.62 106 TYR A CA 1
ATOM 854 C C . TYR A 1 106 ? 0.284 -1.653 -12.787 1.00 87.62 106 TYR A C 1
ATOM 856 O O . TYR A 1 106 ? 0.513 -2.617 -12.064 1.00 87.62 106 TYR A O 1
ATOM 864 N N . ILE A 1 107 ? -0.915 -1.417 -13.332 1.00 85.12 107 ILE A N 1
ATOM 865 C CA . ILE A 1 107 ? -2.106 -2.211 -12.993 1.00 85.12 107 ILE A CA 1
ATOM 866 C C . ILE A 1 107 ? -1.947 -3.699 -13.322 1.00 85.12 107 ILE A C 1
ATOM 868 O O . ILE A 1 107 ? -2.487 -4.548 -12.628 1.00 85.12 107 ILE A O 1
ATOM 872 N N . TRP A 1 108 ? -1.185 -4.027 -14.367 1.00 85.81 108 TRP A N 1
ATOM 873 C CA . TRP A 1 108 ? -0.940 -5.421 -14.720 1.00 85.81 108 TRP A CA 1
ATOM 874 C C . TRP A 1 108 ? -0.084 -6.086 -13.646 1.00 85.81 108 TRP A C 1
ATOM 876 O O . TRP A 1 108 ? -0.430 -7.137 -13.122 1.00 85.81 108 TRP A O 1
ATOM 886 N N . MET A 1 109 ? 1.010 -5.426 -13.261 1.00 85.62 109 MET A N 1
ATOM 887 C CA . MET A 1 109 ? 1.931 -5.947 -12.253 1.00 85.62 109 MET A CA 1
ATOM 888 C C . MET A 1 109 ? 1.269 -6.079 -10.878 1.00 85.62 109 MET A C 1
ATOM 890 O O . MET A 1 109 ? 1.563 -7.021 -10.150 1.00 85.62 109 MET A O 1
ATOM 894 N N . SER A 1 110 ? 0.375 -5.155 -10.507 1.00 84.94 110 SER A N 1
ATOM 895 C CA . SER A 1 110 ? -0.295 -5.196 -9.203 1.00 84.94 110 SER A CA 1
ATOM 896 C C . SER A 1 110 ? -1.387 -6.266 -9.098 1.00 84.94 110 SER A C 1
ATOM 898 O O . SER A 1 110 ? -1.770 -6.615 -7.977 1.00 84.94 110 SER A O 1
ATOM 900 N N . HIS A 1 111 ? -1.847 -6.801 -10.236 1.00 86.38 111 HIS A N 1
ATOM 901 C CA . HIS A 1 111 ? -2.831 -7.882 -10.325 1.00 86.38 111 HIS A CA 1
ATOM 902 C C . HIS A 1 111 ? -2.242 -9.222 -10.800 1.00 86.38 111 HIS A C 1
ATOM 904 O O . HIS A 1 111 ? -2.986 -10.165 -11.061 1.00 86.38 111 HIS A O 1
ATOM 910 N N . GLU A 1 112 ? -0.917 -9.342 -10.892 1.00 87.56 112 GLU A N 1
ATOM 911 C CA . GLU A 1 112 ? -0.265 -10.576 -11.330 1.00 87.56 112 GLU A CA 1
ATOM 912 C C . GLU A 1 112 ? -0.408 -11.676 -10.264 1.00 87.56 112 GLU A C 1
ATOM 914 O O . GLU A 1 112 ? 0.073 -11.540 -9.134 1.00 87.56 112 GLU A O 1
ATOM 919 N N . GLN A 1 113 ? -1.073 -12.780 -10.615 1.00 85.50 113 GLN A N 1
ATOM 920 C CA . GLN A 1 113 ? -1.425 -13.831 -9.656 1.00 85.50 113 GLN A CA 1
ATOM 921 C C . GLN A 1 113 ? -0.193 -14.556 -9.105 1.00 85.50 113 GLN A C 1
ATOM 923 O O . GLN A 1 113 ? -0.155 -14.868 -7.918 1.00 85.50 113 GLN A O 1
ATOM 928 N N . GLU A 1 114 ? 0.827 -14.792 -9.931 1.00 84.31 114 GLU A N 1
ATOM 929 C CA . GLU A 1 114 ? 2.060 -15.457 -9.491 1.00 84.31 114 GLU A CA 1
ATOM 930 C C . GLU A 1 114 ? 2.827 -14.628 -8.454 1.00 84.31 114 GLU A C 1
ATOM 932 O O . GLU A 1 114 ? 3.410 -15.182 -7.524 1.00 84.31 114 GLU A O 1
ATOM 937 N N . ALA A 1 115 ? 2.795 -13.299 -8.582 1.00 82.12 115 ALA A N 1
ATOM 938 C CA . ALA A 1 115 ? 3.491 -12.392 -7.676 1.00 82.12 115 ALA A CA 1
ATOM 939 C C . ALA A 1 115 ? 2.687 -12.082 -6.401 1.00 82.12 115 ALA A C 1
ATOM 941 O O . ALA A 1 115 ? 3.279 -11.908 -5.338 1.00 82.12 115 ALA A O 1
ATOM 942 N N . MET A 1 116 ? 1.354 -12.004 -6.501 1.00 75.88 116 MET A N 1
ATOM 943 C CA . MET A 1 116 ? 0.475 -11.527 -5.420 1.00 75.88 116 MET A CA 1
ATOM 944 C C . MET A 1 116 ? -0.351 -12.633 -4.747 1.00 75.88 116 MET A C 1
ATOM 946 O O . MET A 1 116 ? -0.987 -12.391 -3.722 1.00 75.88 116 MET A O 1
ATOM 950 N N . GLY A 1 117 ? -0.400 -13.839 -5.319 1.00 85.81 117 GLY A N 1
ATOM 951 C CA . GLY A 1 117 ? -1.205 -14.976 -4.861 1.00 85.81 117 GLY A CA 1
ATOM 952 C C . GLY A 1 117 ? -2.711 -14.788 -5.073 1.00 85.81 117 GLY A C 1
ATOM 953 O O . GLY A 1 117 ? -3.341 -15.549 -5.808 1.00 85.81 117 GLY A O 1
ATOM 954 N N . LYS A 1 118 ? -3.295 -13.769 -4.431 1.00 88.12 118 LYS A N 1
ATOM 955 C CA . LYS A 1 118 ? -4.718 -13.411 -4.503 1.00 88.12 118 LYS A CA 1
ATOM 956 C C . LYS A 1 118 ? -4.911 -11.919 -4.819 1.00 88.12 118 LYS A C 1
ATOM 958 O O . LYS A 1 118 ? -5.354 -11.159 -3.961 1.00 88.12 118 LYS A O 1
ATOM 963 N N . PRO A 1 119 ? -4.589 -11.493 -6.050 1.00 86.19 119 PRO A N 1
ATOM 964 C CA . PRO A 1 119 ? -4.529 -10.080 -6.427 1.00 86.19 119 PRO A CA 1
ATOM 965 C C . PRO A 1 119 ? -5.853 -9.322 -6.264 1.00 86.19 119 PRO A C 1
ATOM 967 O O . PRO A 1 119 ? -5.838 -8.123 -5.976 1.00 86.19 119 PRO A O 1
ATOM 970 N N . ASP A 1 120 ? -6.982 -10.013 -6.418 1.00 89.06 120 ASP A N 1
ATOM 971 C CA . ASP A 1 120 ? -8.314 -9.409 -6.356 1.00 89.06 120 ASP A CA 1
ATOM 972 C C . ASP A 1 120 ? -8.872 -9.308 -4.933 1.00 89.06 120 ASP A C 1
ATOM 974 O O . ASP A 1 120 ? -9.851 -8.595 -4.702 1.00 89.06 120 ASP A O 1
ATOM 978 N N . GLU A 1 121 ? -8.261 -9.973 -3.952 1.00 91.38 121 GLU A N 1
ATOM 979 C CA . GLU A 1 121 ? -8.600 -9.788 -2.540 1.00 91.38 121 GLU A CA 1
ATOM 980 C C . GLU A 1 121 ? -7.881 -8.535 -2.010 1.00 91.38 121 GLU A C 1
ATOM 982 O O . GLU A 1 121 ? -6.816 -8.171 -2.499 1.00 91.38 121 GLU A O 1
ATOM 987 N N . TRP A 1 122 ? -8.504 -7.816 -1.073 1.00 93.81 122 TRP A N 1
ATOM 988 C CA . TRP A 1 122 ? -7.853 -6.710 -0.361 1.00 93.81 122 TRP A CA 1
ATOM 989 C C . TRP A 1 122 ? -7.388 -7.241 0.992 1.00 93.81 122 TRP A C 1
ATOM 991 O O . TRP A 1 122 ? -8.231 -7.625 1.805 1.00 93.81 122 TRP A O 1
ATOM 1001 N N . LYS A 1 123 ? -6.068 -7.340 1.169 1.00 92.06 123 LYS A N 1
ATOM 1002 C CA . LYS A 1 123 ? -5.418 -8.022 2.295 1.00 92.06 123 LYS A CA 1
ATOM 1003 C C . LYS A 1 123 ? -4.254 -7.211 2.854 1.00 92.06 123 LYS A C 1
ATOM 1005 O O . LYS A 1 123 ? -3.141 -7.312 2.346 1.00 92.06 123 LYS A O 1
ATOM 1010 N N . PRO A 1 124 ? -4.512 -6.365 3.857 1.00 92.25 124 PRO A N 1
ATOM 1011 C CA . PRO A 1 124 ? -3.476 -5.598 4.537 1.00 92.25 124 PRO A CA 1
ATOM 1012 C C . PRO A 1 124 ? -2.584 -6.435 5.467 1.00 92.25 124 PRO A C 1
ATOM 1014 O O . PRO A 1 124 ? -1.640 -5.887 6.024 1.00 92.25 124 PRO A O 1
ATOM 1017 N N . GLU A 1 125 ? -2.906 -7.702 5.742 1.00 85.50 125 GLU A N 1
ATOM 1018 C CA . GLU A 1 125 ? -2.109 -8.571 6.624 1.00 85.50 125 GLU A CA 1
ATOM 1019 C C . GLU A 1 125 ? -0.742 -9.018 6.085 1.00 85.50 125 GLU A C 1
ATOM 1021 O O . GLU A 1 125 ? -0.591 -9.250 4.866 1.00 85.50 125 GLU A O 1
#

Organism: Quillaja saponaria (NCBI:txid32244)

Secondary structure (DSSP, 8-state):
-HHHHHHHHHHHHHHHHHHHHHHHHHHHHHH-HHHHHHHHHHHHHHHTTSPP-GGGGGG-HHHHHHHHHHHHHS-S-SEEEEEE-SSSEEETTEEE-TT-EEEEEHHHHHT-HHHHSSTTS----

Sequence (125 aa):
MNKLLCCSGRRSLRHQILNGHTEWAMNELAKDQNQQDRFHQELQSICGHKKITEENLPLLPYLGAVFHETLRKHSPVTVVPLRHAHEDTQLGGYRIHARSQIAIIYIWMSHEQEAMGKPDEWKPE

Nearest PDB structures (foldseek):
  4r21-assembly1_A  TM=9.187E-01  e=2.466E-06  Danio rerio
  4r20-assembly2_B  TM=9.135E-01  e=5.132E-06  Danio rerio
  6udl-assembly2_B  TM=8.927E-01  e=4.828E-06  Homo sapiens
  6dwn-assembly3_C  TM=8.960E-01  e=6.552E-06  Homo sapiens
  6dwn-assembly2_B  TM=9.111E-01  e=7.870E-06  Homo sapiens

Solvent-accessible surface area (backbone atoms only — not comparable to full-atom values): 7362 Å² total; per-residue (Å²): 123,68,68,62,58,56,51,52,52,53,55,53,50,53,54,57,50,56,54,53,45,55,52,50,40,51,53,55,33,73,74,34,66,69,60,37,49,53,52,52,49,53,49,42,73,76,44,55,91,53,84,85,52,81,86,50,52,84,75,37,62,61,62,52,26,42,52,53,38,35,45,51,71,58,46,86,57,51,56,49,82,74,40,65,36,88,48,72,44,74,58,98,89,41,82,41,53,49,69,39,76,46,78,48,57,43,53,58,67,48,48,32,46,91,83,54,71,54,34,89,58,92,66,49,121

Mean predicted aligned error: 7.77 Å

Foldseek 3Di:
DPPVVVVVVVVVVVVVQVVQLVVQLVVLLVVDVVLVVVQVVQCCVQQNPHDDDPVCVVSRLLVVLSSVLSCLQVPPPQKDPWDFACAFDDDPNDTDHGRDTDIDGSNCVSQPCVVPVHSNDRDSD

InterPro domains:
  IPR001128 Cytochrome P450 [PF00067] (23-125)
  IPR036396 Cytochrome P450 superfamily [G3DSA:1.10.630.10] (20-125)
  IPR036396 Cytochrome P450 superfamily [SSF48264] (22-125)
  IPR044225 Ent-kaurene oxidase, chloroplastic [PTHR47283] (22-125)